Protein AF-A0A6J4RY01-F1 (afdb_monomer)

Organism: NCBI:txid349277

pLDDT: mean 77.15, std 13.69, range [39.19, 93.06]

Foldseek 3Di:
DPPPDPPVVVVVVVVVVVVVVCVVVVVVCVVVDDDDDPVRVVVVVCCCCPVPVVVVVCLVVVCPPDDPQRNVVVVLCCLVVVLVCCCVVVVDDQDPVNVVVSVVSVVVSVVVVPDPPPDDPPVVVVVVVVVPD

Sequence (133 aa):
MVRRYPMLTVVFYQTLFGAAAFLPLALLEAGSWRAPGPATVLLVGYLGLFCSLVAFWLYAHGLKGLDAGSAVNILNLVPVFGVLVAMVVLGEPIGVAQLIGGLVVMGGVTLGMKGPPRSTEKTAAITTEARIG

Structure (mmCIF, N/CA/C/O backbone):
data_AF-A0A6J4RY01-F1
#
_entry.id   AF-A0A6J4RY01-F1
#
loop_
_atom_site.group_PDB
_atom_site.id
_atom_site.type_symbol
_atom_site.label_atom_id
_atom_site.label_alt_id
_atom_site.label_comp_id
_atom_site.label_asym_id
_atom_site.label_entity_id
_atom_site.label_seq_id
_atom_site.pdbx_PDB_ins_code
_atom_site.Cartn_x
_atom_site.Cartn_y
_atom_site.Cartn_z
_atom_site.occupancy
_atom_site.B_iso_or_equiv
_atom_site.auth_seq_id
_atom_site.auth_comp_id
_atom_site.auth_asym_id
_atom_site.auth_atom_id
_atom_site.pdbx_PDB_model_num
ATOM 1 N N . MET A 1 1 ? -8.403 22.004 23.835 1.00 39.19 1 MET A N 1
ATOM 2 C CA . MET A 1 1 ? -8.823 22.036 22.413 1.00 39.19 1 MET A CA 1
ATOM 3 C C . MET A 1 1 ? -7.838 21.244 21.560 1.00 39.19 1 MET A C 1
ATOM 5 O O . MET A 1 1 ? -6.806 21.777 21.173 1.00 39.19 1 MET A O 1
ATOM 9 N N . VAL A 1 2 ? -8.112 19.965 21.289 1.00 43.03 2 VAL A N 1
ATOM 10 C CA . VAL A 1 2 ? -7.277 19.169 20.373 1.00 43.03 2 VAL A CA 1
ATOM 11 C C . VAL A 1 2 ? -7.595 19.635 18.955 1.00 43.03 2 VAL A C 1
ATOM 13 O O . VAL A 1 2 ? -8.710 19.436 18.472 1.00 43.03 2 VAL A O 1
ATOM 16 N N . ARG A 1 3 ? -6.645 20.322 18.313 1.00 46.00 3 ARG A N 1
ATOM 17 C CA . ARG A 1 3 ? -6.743 20.697 16.899 1.00 46.00 3 ARG A CA 1
ATOM 18 C C . ARG A 1 3 ? -6.950 19.418 16.089 1.00 46.00 3 ARG A C 1
ATOM 20 O O . ARG A 1 3 ? -6.048 18.592 15.994 1.00 46.00 3 ARG A O 1
ATOM 27 N N . ARG A 1 4 ? -8.157 19.245 15.542 1.00 54.62 4 ARG A N 1
ATOM 28 C CA . ARG A 1 4 ? -8.473 18.202 14.564 1.00 54.62 4 ARG A CA 1
ATOM 29 C C . ARG A 1 4 ? -7.683 18.503 13.296 1.00 54.62 4 ARG A C 1
ATOM 31 O O . ARG A 1 4 ? -8.166 19.220 12.425 1.00 54.62 4 ARG A O 1
ATOM 38 N N . TYR A 1 5 ? -6.456 18.002 13.210 1.00 58.69 5 TYR A N 1
ATOM 39 C CA . TYR A 1 5 ? -5.769 17.961 11.930 1.00 58.69 5 TYR A CA 1
ATOM 40 C C . TYR A 1 5 ? -6.571 17.040 11.008 1.00 58.69 5 TYR A C 1
ATOM 42 O O . TYR A 1 5 ? -6.901 15.921 11.416 1.00 58.69 5 TYR A O 1
ATOM 50 N N . PRO A 1 6 ? -6.936 17.495 9.799 1.00 71.88 6 PRO A N 1
ATOM 51 C CA . PRO A 1 6 ? -7.537 16.618 8.811 1.00 71.88 6 PRO A CA 1
ATOM 52 C C . PRO A 1 6 ? -6.607 15.419 8.615 1.00 71.88 6 PRO A C 1
ATOM 54 O O . PRO A 1 6 ? -5.409 15.604 8.399 1.00 71.88 6 PRO A O 1
ATOM 57 N N . MET A 1 7 ? -7.147 14.198 8.673 1.00 68.62 7 MET A N 1
ATOM 58 C CA . MET A 1 7 ? -6.388 12.961 8.426 1.00 68.62 7 MET A CA 1
ATOM 59 C C . MET A 1 7 ? -5.578 13.057 7.118 1.00 68.62 7 MET A C 1
ATOM 61 O O . MET A 1 7 ? -4.445 12.593 7.037 1.00 68.62 7 MET A O 1
ATOM 65 N N . LEU A 1 8 ? -6.134 13.763 6.128 1.00 73.75 8 LEU A N 1
ATOM 66 C CA . LEU A 1 8 ? -5.504 14.051 4.843 1.00 73.75 8 LEU A CA 1
ATOM 67 C C . LEU A 1 8 ? -4.193 14.844 4.962 1.00 73.75 8 LEU A C 1
ATOM 69 O O . LEU A 1 8 ? -3.250 14.577 4.229 1.00 73.75 8 LEU A O 1
ATOM 73 N N . THR A 1 9 ? -4.120 15.809 5.882 1.00 79.31 9 THR A N 1
ATOM 74 C CA . THR A 1 9 ? -2.933 16.651 6.074 1.00 79.31 9 THR A CA 1
ATOM 75 C C . THR A 1 9 ? -1.777 15.834 6.637 1.00 79.31 9 THR A C 1
ATOM 77 O O . THR A 1 9 ? -0.650 15.967 6.172 1.00 79.31 9 THR A O 1
ATOM 80 N N . VAL A 1 10 ? -2.054 14.945 7.595 1.00 82.56 10 VAL A N 1
ATOM 81 C CA . VAL A 1 10 ? -1.033 14.065 8.183 1.00 82.56 10 VAL A CA 1
ATOM 82 C C . VAL A 1 10 ? -0.480 13.104 7.132 1.00 82.56 10 VAL A C 1
ATOM 84 O O . VAL A 1 10 ? 0.735 13.002 6.984 1.00 82.56 10 VAL A O 1
ATOM 87 N N . VAL A 1 11 ? -1.362 12.461 6.361 1.00 82.94 11 VAL A N 1
ATOM 88 C CA . VAL A 1 11 ? -0.966 11.544 5.281 1.00 82.94 11 VAL A CA 1
ATOM 89 C C . VAL A 1 11 ? -0.171 12.281 4.202 1.00 82.94 11 VAL A C 1
ATOM 91 O O . VAL A 1 11 ? 0.869 11.793 3.779 1.00 82.94 11 VAL A O 1
ATOM 94 N N . PHE A 1 12 ? -0.589 13.489 3.812 1.00 85.94 12 PHE A N 1
ATOM 95 C CA . PHE A 1 12 ? 0.129 14.294 2.823 1.00 85.94 12 PHE A CA 1
ATOM 96 C C . PHE A 1 12 ? 1.570 14.592 3.253 1.00 85.94 12 PHE A C 1
ATOM 98 O O . PHE A 1 12 ? 2.500 14.323 2.495 1.00 85.94 12 PHE A O 1
ATOM 105 N N . TYR A 1 13 ? 1.775 15.094 4.477 1.00 87.44 13 TYR A N 1
ATOM 106 C CA . TYR A 1 13 ? 3.124 15.367 4.982 1.00 87.44 13 TYR A CA 1
ATOM 107 C C . TYR A 1 13 ? 3.949 14.091 5.159 1.00 87.44 13 TYR A C 1
ATOM 109 O O . TYR A 1 13 ? 5.140 14.102 4.858 1.00 87.44 13 TYR A O 1
ATOM 117 N N . GLN A 1 14 ? 3.334 12.987 5.591 1.00 87.50 14 GLN A N 1
ATOM 118 C CA . GLN A 1 14 ? 4.002 11.691 5.707 1.00 87.50 14 GLN A CA 1
ATOM 119 C C . GLN A 1 14 ? 4.501 11.188 4.347 1.00 87.50 14 GLN A C 1
ATOM 121 O O . GLN A 1 14 ? 5.669 10.822 4.218 1.00 87.50 14 GLN A O 1
ATOM 126 N N . THR A 1 15 ? 3.642 11.197 3.326 1.00 87.75 15 THR A N 1
ATOM 127 C CA . THR A 1 15 ? 4.006 10.777 1.968 1.00 87.75 15 THR A CA 1
ATOM 128 C C . THR A 1 15 ? 5.041 11.715 1.358 1.00 87.75 15 THR A C 1
ATOM 130 O O . THR A 1 15 ? 5.991 11.242 0.739 1.00 87.75 15 THR A O 1
ATOM 133 N N . LEU A 1 16 ? 4.914 13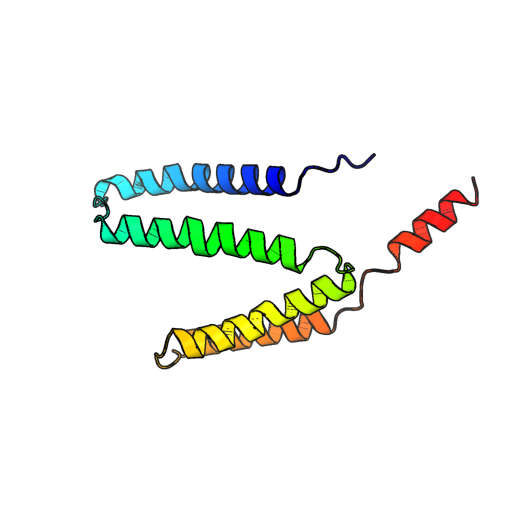.029 1.572 1.00 91.19 16 LEU A N 1
ATOM 134 C CA . LEU A 1 16 ? 5.870 14.017 1.072 1.00 91.19 16 LEU A CA 1
ATOM 135 C C . LEU A 1 16 ? 7.258 13.829 1.691 1.00 91.19 16 LEU A C 1
ATOM 137 O O . LEU A 1 16 ? 8.256 13.830 0.975 1.00 91.19 16 LEU A O 1
ATOM 141 N N . PHE A 1 17 ? 7.326 13.631 3.008 1.00 91.56 17 PHE A N 1
ATOM 142 C CA . PHE A 1 17 ? 8.591 13.403 3.703 1.00 91.56 17 PHE A CA 1
ATOM 143 C C . PHE A 1 17 ? 9.223 12.067 3.295 1.00 91.56 17 PHE A C 1
ATOM 145 O O . PHE A 1 17 ? 10.427 12.007 3.065 1.00 91.56 17 PHE A O 1
ATOM 152 N N . GLY A 1 18 ? 8.415 11.014 3.129 1.00 88.69 18 GLY A N 1
ATOM 153 C CA . GLY A 1 18 ? 8.873 9.725 2.606 1.00 88.69 18 GLY A CA 1
ATOM 154 C C . GLY A 1 18 ? 9.432 9.830 1.185 1.00 88.69 18 GLY A C 1
ATOM 155 O O . GLY A 1 18 ? 10.515 9.316 0.916 1.00 88.69 18 GLY A O 1
ATOM 156 N N . ALA A 1 19 ? 8.746 10.555 0.296 1.00 89.88 19 ALA A N 1
ATOM 157 C CA . ALA A 1 19 ? 9.216 10.813 -1.064 1.00 89.88 19 ALA A CA 1
ATOM 158 C C . ALA A 1 19 ? 10.523 11.624 -1.074 1.00 89.88 19 ALA A C 1
ATOM 160 O O . ALA A 1 19 ? 11.458 11.280 -1.795 1.00 89.88 19 ALA A O 1
ATOM 161 N N . ALA A 1 20 ? 10.621 12.657 -0.232 1.00 92.00 20 ALA A N 1
ATOM 162 C CA . ALA A 1 20 ? 11.833 13.459 -0.090 1.00 92.00 20 ALA A CA 1
ATOM 163 C C . ALA A 1 20 ? 13.013 12.640 0.456 1.00 92.00 20 ALA A C 1
ATOM 165 O O . ALA A 1 20 ? 14.128 12.783 -0.036 1.00 92.00 20 ALA A O 1
ATOM 166 N N . ALA A 1 21 ? 12.777 11.751 1.424 1.00 89.62 21 ALA A N 1
ATOM 167 C CA . ALA A 1 21 ? 13.799 10.857 1.969 1.00 89.62 21 ALA A CA 1
ATOM 168 C C . ALA A 1 21 ? 14.259 9.792 0.959 1.00 89.62 21 ALA A C 1
ATOM 170 O O . ALA A 1 21 ? 15.414 9.376 0.991 1.00 89.62 21 ALA A O 1
ATOM 171 N N . PHE A 1 22 ? 13.385 9.380 0.037 1.00 87.56 22 PHE A N 1
ATOM 172 C CA . PHE A 1 22 ? 13.738 8.472 -1.058 1.00 87.56 22 PHE A CA 1
ATOM 173 C C . PHE A 1 22 ? 14.544 9.148 -2.172 1.00 87.56 22 PHE A C 1
ATOM 175 O O . PHE A 1 22 ? 15.286 8.473 -2.881 1.00 87.56 22 PHE A O 1
ATOM 182 N N . LEU A 1 23 ? 14.430 10.469 -2.321 1.00 87.88 23 LEU A N 1
ATOM 183 C CA . LEU A 1 23 ? 15.116 11.231 -3.360 1.00 87.88 23 LEU A CA 1
ATOM 184 C C . LEU A 1 23 ? 16.654 11.081 -3.335 1.00 87.88 23 LEU A C 1
ATOM 186 O O . LEU A 1 23 ? 17.213 10.780 -4.387 1.00 87.88 23 LEU A O 1
ATOM 190 N N . PRO A 1 24 ? 17.371 11.216 -2.198 1.00 87.38 24 PRO A N 1
ATOM 191 C CA . PRO A 1 24 ? 18.817 10.989 -2.170 1.00 87.38 24 PRO A CA 1
ATOM 192 C C . PRO A 1 24 ? 19.195 9.538 -2.493 1.00 87.38 24 PRO A C 1
ATOM 194 O O . PRO A 1 24 ? 20.174 9.324 -3.197 1.00 87.38 24 PRO A O 1
ATOM 197 N N . LEU A 1 25 ? 18.411 8.546 -2.054 1.00 85.12 25 LEU A N 1
ATOM 198 C CA . LEU A 1 25 ? 18.645 7.141 -2.415 1.00 85.12 25 LEU A CA 1
ATOM 199 C C . LEU A 1 25 ? 18.485 6.919 -3.925 1.00 85.12 25 LEU A C 1
ATOM 201 O O . LEU A 1 25 ? 19.303 6.235 -4.534 1.00 85.12 25 LEU A O 1
ATOM 205 N N . ALA A 1 26 ? 17.478 7.544 -4.539 1.00 84.75 26 ALA A N 1
ATOM 206 C CA . ALA A 1 26 ? 17.273 7.495 -5.984 1.00 84.75 26 ALA A CA 1
ATOM 207 C C . ALA A 1 26 ? 18.439 8.134 -6.759 1.00 84.75 26 ALA A C 1
ATOM 209 O O . ALA A 1 26 ? 18.814 7.641 -7.820 1.00 84.75 26 ALA A O 1
ATOM 210 N N . LEU A 1 27 ? 19.041 9.201 -6.223 1.00 83.31 27 LEU A N 1
ATOM 211 C CA . LEU A 1 27 ? 20.207 9.853 -6.826 1.00 83.31 27 LEU A CA 1
ATOM 212 C C . LEU A 1 27 ? 21.490 9.015 -6.711 1.00 83.31 27 LEU A C 1
ATOM 214 O O . LEU A 1 27 ? 22.330 9.085 -7.604 1.00 83.31 27 LEU A O 1
ATOM 218 N N . LEU A 1 28 ? 21.644 8.202 -5.660 1.00 85.06 28 LEU A N 1
ATOM 219 C CA . LEU A 1 28 ? 22.781 7.276 -5.523 1.00 85.06 28 LEU A CA 1
ATOM 220 C C . LEU A 1 28 ? 22.749 6.153 -6.576 1.00 85.06 28 LEU A C 1
ATOM 222 O O . LEU A 1 28 ? 23.796 5.731 -7.057 1.00 85.06 28 LEU A O 1
ATOM 226 N N . GLU A 1 29 ? 21.553 5.724 -6.981 1.00 81.50 29 GLU A N 1
ATOM 227 C CA . GLU A 1 29 ? 21.309 4.753 -8.062 1.00 81.50 29 GLU A CA 1
ATOM 228 C C . GLU A 1 29 ? 21.210 5.416 -9.454 1.00 81.50 29 GLU A C 1
ATOM 230 O O . GLU A 1 29 ? 20.936 4.756 -10.453 1.00 81.50 29 GLU A O 1
ATOM 235 N N . ALA A 1 30 ? 21.455 6.726 -9.581 1.00 74.81 30 ALA A N 1
ATOM 236 C CA . ALA A 1 30 ? 21.290 7.424 -10.861 1.00 74.81 30 ALA A CA 1
ATOM 237 C C . ALA A 1 30 ? 22.207 6.880 -11.978 1.00 74.81 30 ALA A C 1
ATOM 239 O O . ALA A 1 30 ? 21.866 6.975 -13.156 1.00 74.81 30 ALA A O 1
ATOM 240 N N . GLY A 1 31 ? 23.351 6.280 -11.626 1.00 74.19 31 GLY A N 1
ATOM 241 C CA . GLY A 1 31 ? 24.299 5.697 -12.584 1.00 74.19 31 GLY A CA 1
ATOM 242 C C . GLY A 1 31 ? 23.812 4.418 -13.282 1.00 74.19 31 GLY A C 1
ATOM 243 O O . GLY A 1 31 ? 24.286 4.106 -14.372 1.00 74.19 31 GLY A O 1
ATOM 244 N N . SER A 1 32 ? 22.856 3.694 -12.693 1.00 74.88 32 SER A N 1
ATOM 245 C CA . SER A 1 32 ? 22.221 2.483 -13.247 1.00 74.88 32 SER A CA 1
ATOM 246 C C . SER A 1 32 ? 20.829 2.771 -13.832 1.00 74.88 32 SER A C 1
ATOM 248 O O . SER A 1 32 ? 20.145 1.855 -14.304 1.00 74.88 32 SER A O 1
ATOM 250 N N . TRP A 1 33 ? 20.397 4.039 -13.820 1.00 76.12 33 TRP A N 1
ATOM 251 C CA . TRP A 1 33 ? 19.026 4.431 -14.123 1.00 76.12 33 TRP A CA 1
ATOM 252 C C . TRP A 1 33 ? 18.663 4.179 -15.587 1.00 76.12 33 TRP A C 1
ATOM 254 O O . TRP A 1 33 ? 19.175 4.810 -16.514 1.00 76.12 33 TRP A O 1
ATOM 264 N N . ARG A 1 34 ? 17.701 3.283 -15.802 1.00 77.88 34 ARG A N 1
ATOM 265 C CA . ARG A 1 34 ? 17.053 3.082 -17.099 1.00 77.88 34 ARG A CA 1
ATOM 266 C C . ARG A 1 34 ? 15.712 3.791 -17.098 1.00 77.88 34 ARG A C 1
ATOM 268 O O . ARG A 1 34 ? 14.896 3.569 -16.207 1.00 77.88 34 ARG A O 1
ATOM 275 N N . ALA A 1 35 ? 15.478 4.626 -18.111 1.00 78.62 35 ALA A N 1
ATOM 276 C CA . ALA A 1 35 ? 14.176 5.249 -18.294 1.00 78.62 35 ALA A CA 1
ATOM 277 C C . ALA A 1 35 ? 13.098 4.149 -18.374 1.00 78.62 35 ALA A C 1
ATOM 279 O O . ALA A 1 35 ? 13.238 3.224 -19.182 1.00 78.62 35 ALA A O 1
ATOM 280 N N . PRO A 1 36 ? 12.055 4.203 -17.527 1.00 80.25 36 PRO A N 1
ATOM 281 C CA . PRO A 1 36 ? 11.007 3.199 -17.543 1.00 80.25 36 PRO A CA 1
ATOM 282 C C . PRO A 1 36 ? 10.293 3.231 -18.895 1.00 80.25 36 PRO A C 1
ATOM 284 O O . PRO A 1 36 ? 9.970 4.296 -19.421 1.00 80.25 36 PRO A O 1
ATOM 287 N N . GLY A 1 37 ? 10.038 2.051 -19.459 1.00 88.62 37 GLY A N 1
ATOM 288 C CA . GLY A 1 37 ? 9.237 1.941 -20.671 1.00 88.62 37 GLY A CA 1
ATOM 289 C C . GLY A 1 37 ? 7.793 2.410 -20.432 1.00 88.62 37 GLY A C 1
ATOM 290 O O . GLY A 1 37 ? 7.333 2.451 -19.286 1.00 88.62 37 GLY A O 1
ATOM 291 N N . PRO A 1 38 ? 7.031 2.706 -21.498 1.00 87.38 38 PRO A N 1
ATOM 292 C CA . PRO A 1 38 ? 5.643 3.161 -21.382 1.00 87.38 38 PRO A CA 1
ATOM 293 C C . PRO A 1 38 ? 4.753 2.177 -20.603 1.00 87.38 38 PRO A C 1
ATOM 295 O O . PRO A 1 38 ? 3.894 2.602 -19.837 1.00 87.38 38 PRO A O 1
ATOM 298 N N . ALA A 1 39 ? 5.008 0.868 -20.715 1.00 90.44 39 ALA A N 1
ATOM 299 C CA . ALA A 1 39 ? 4.314 -0.152 -19.928 1.00 90.44 39 ALA A CA 1
ATOM 300 C C . ALA A 1 39 ? 4.598 -0.038 -18.418 1.00 90.44 39 ALA A C 1
ATOM 302 O O . ALA A 1 39 ? 3.682 -0.134 -17.606 1.00 90.44 39 ALA A O 1
ATOM 303 N N . THR A 1 40 ? 5.851 0.211 -18.031 1.00 88.44 40 THR A N 1
ATOM 304 C CA . THR A 1 40 ? 6.245 0.393 -16.627 1.00 88.44 40 THR A CA 1
ATOM 305 C C . THR A 1 40 ? 5.606 1.645 -16.038 1.00 88.44 40 THR A C 1
ATOM 307 O O . THR A 1 40 ? 5.086 1.598 -14.927 1.00 88.44 40 THR A O 1
ATOM 310 N N . VAL A 1 41 ? 5.577 2.746 -16.795 1.00 89.94 41 VAL A N 1
ATOM 311 C CA . VAL A 1 41 ? 4.887 3.977 -16.381 1.00 89.94 41 VAL A CA 1
ATOM 312 C C . VAL A 1 41 ? 3.394 3.716 -16.171 1.00 89.94 41 VAL A C 1
ATOM 314 O O . VAL A 1 41 ? 2.836 4.157 -15.168 1.00 89.94 41 VAL A O 1
ATOM 317 N N . LEU A 1 42 ? 2.759 2.948 -17.062 1.00 93.06 42 LEU A N 1
ATOM 318 C CA . LEU A 1 42 ? 1.349 2.580 -16.930 1.00 93.06 42 LEU A CA 1
ATOM 319 C C . LEU A 1 42 ? 1.087 1.720 -15.681 1.00 93.06 42 LEU A C 1
ATOM 321 O O . LEU A 1 42 ? 0.135 1.981 -14.953 1.00 93.06 42 LEU A O 1
ATOM 325 N N . LEU A 1 43 ? 1.946 0.733 -15.401 1.00 90.81 43 LEU A N 1
ATOM 326 C CA . LEU A 1 43 ? 1.855 -0.135 -14.217 1.00 90.81 43 LEU A CA 1
ATOM 327 C C . LEU A 1 43 ? 2.027 0.649 -12.910 1.00 90.81 43 LEU A C 1
ATOM 329 O O . LEU A 1 43 ? 1.261 0.457 -11.966 1.00 90.81 43 LEU A O 1
ATOM 333 N N . VAL A 1 44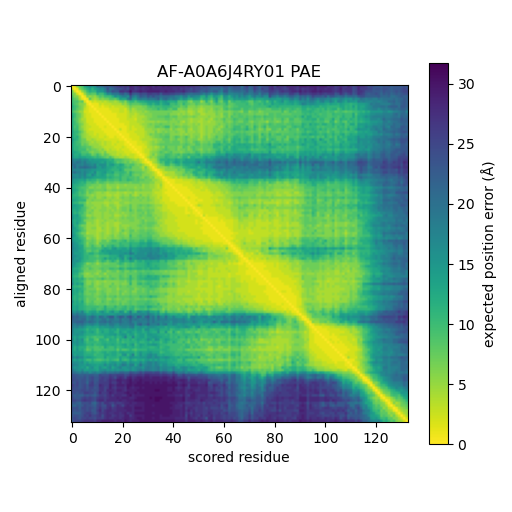 ? 2.997 1.566 -12.860 1.00 89.81 44 VAL A N 1
ATOM 334 C CA . VAL A 1 44 ? 3.204 2.457 -11.707 1.00 89.81 44 VAL A CA 1
ATOM 335 C C . VAL A 1 44 ? 2.012 3.400 -11.538 1.00 89.81 44 VAL A C 1
ATOM 337 O O . VAL A 1 44 ? 1.526 3.584 -10.422 1.00 89.81 44 VAL A O 1
ATOM 340 N N . GLY A 1 45 ? 1.491 3.947 -12.640 1.00 91.06 45 GLY A N 1
ATOM 341 C CA . GLY A 1 45 ? 0.280 4.765 -12.641 1.00 91.06 45 GLY A CA 1
ATOM 342 C C . GLY A 1 45 ? -0.939 4.001 -12.123 1.00 91.06 45 GLY A C 1
ATOM 343 O O . GLY A 1 45 ? -1.670 4.517 -11.281 1.00 91.06 45 GLY A O 1
ATOM 344 N N . TYR A 1 46 ? -1.122 2.751 -12.550 1.00 90.62 46 TYR A N 1
ATOM 345 C CA . TYR A 1 46 ? -2.170 1.863 -12.047 1.00 90.62 46 TYR A CA 1
ATOM 346 C C . TYR A 1 46 ? -2.032 1.620 -10.537 1.00 90.62 46 TYR A C 1
ATOM 348 O O . TYR A 1 46 ? -3.003 1.768 -9.796 1.00 90.62 46 TYR A O 1
ATOM 356 N N . LEU A 1 47 ? -0.824 1.330 -10.050 1.00 89.50 47 LEU A N 1
ATOM 357 C CA . LEU A 1 47 ? -0.576 1.099 -8.625 1.00 89.50 47 LEU A CA 1
ATOM 358 C C . LEU A 1 47 ? -0.838 2.357 -7.771 1.00 89.50 47 LEU A C 1
ATOM 360 O O . LEU A 1 47 ? -1.441 2.282 -6.698 1.00 89.50 47 LEU A O 1
ATOM 364 N N . GLY A 1 48 ? -0.432 3.531 -8.254 1.00 89.19 48 GLY A N 1
ATOM 365 C CA . GLY A 1 48 ? -0.673 4.799 -7.565 1.00 89.19 48 GLY A CA 1
ATOM 366 C C . GLY A 1 48 ? -2.149 5.202 -7.574 1.00 89.19 48 GLY A C 1
ATOM 367 O O . GLY A 1 48 ? -2.732 5.509 -6.536 1.00 89.19 48 GLY A O 1
ATOM 368 N N . LEU A 1 49 ? -2.786 5.182 -8.742 1.00 90.31 49 LEU A N 1
ATOM 369 C CA . LEU A 1 49 ? -4.143 5.694 -8.898 1.00 90.31 49 LEU A CA 1
ATOM 370 C C . LEU A 1 49 ? -5.186 4.690 -8.397 1.00 90.31 49 LEU A C 1
ATOM 372 O O . LEU A 1 49 ? -6.047 5.030 -7.591 1.00 90.31 49 LEU A O 1
ATOM 376 N N . PHE A 1 50 ? -5.102 3.440 -8.844 1.00 89.44 50 PHE A N 1
ATOM 377 C CA . PHE A 1 50 ? -6.100 2.427 -8.523 1.00 89.44 50 PHE A CA 1
ATOM 378 C C . PHE A 1 50 ? -5.831 1.796 -7.155 1.00 89.44 50 PHE A C 1
ATOM 380 O O . PHE A 1 50 ? -6.674 1.879 -6.262 1.00 89.44 50 PHE A O 1
ATOM 387 N N . CYS A 1 51 ? -4.638 1.238 -6.932 1.00 88.75 51 CYS A N 1
ATOM 388 C CA . CYS A 1 51 ? -4.359 0.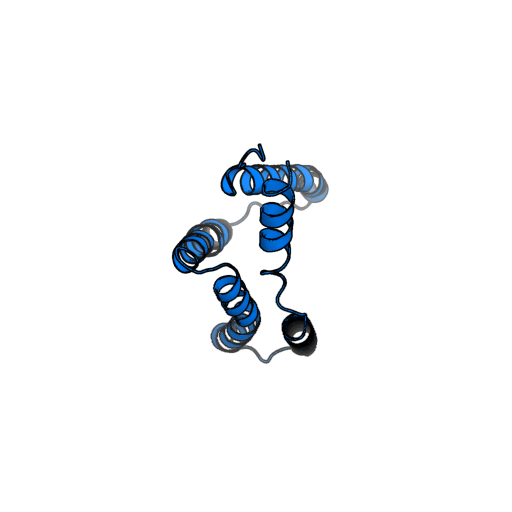566 -5.658 1.00 88.75 51 CYS A CA 1
ATOM 389 C C . CYS A 1 51 ? -4.245 1.524 -4.465 1.00 88.75 51 CYS A C 1
ATOM 391 O O . CYS A 1 51 ? -4.518 1.086 -3.352 1.00 88.75 51 CYS A O 1
ATOM 393 N N . SER A 1 52 ? -3.883 2.801 -4.652 1.00 87.69 52 SER A N 1
ATOM 394 C CA . SER A 1 52 ? -3.806 3.754 -3.527 1.00 87.69 52 SER A CA 1
ATOM 395 C C . SER A 1 52 ? -5.040 4.650 -3.416 1.00 87.69 52 SER A C 1
ATOM 397 O O . SER A 1 52 ? -5.729 4.593 -2.398 1.00 87.69 52 SER A O 1
ATOM 399 N N . LEU A 1 53 ? -5.360 5.470 -4.429 1.00 87.19 53 LEU A N 1
ATOM 400 C CA . LEU A 1 53 ? -6.455 6.448 -4.295 1.00 87.19 53 LEU A CA 1
ATOM 401 C C . LEU A 1 53 ? -7.824 5.775 -4.201 1.00 87.19 53 LEU A C 1
ATOM 403 O O . LEU A 1 53 ? -8.592 6.096 -3.294 1.00 87.19 53 LEU A O 1
ATOM 407 N N . VAL A 1 54 ? -8.135 4.845 -5.111 1.00 89.62 54 VAL A N 1
ATOM 408 C CA . VAL A 1 54 ? -9.445 4.173 -5.114 1.00 89.62 54 VAL A CA 1
ATOM 409 C C . VAL A 1 54 ? -9.603 3.313 -3.864 1.00 89.62 54 VAL A C 1
ATOM 411 O O . VAL A 1 54 ? -10.634 3.407 -3.200 1.00 89.62 54 VAL A O 1
ATOM 414 N N . ALA A 1 55 ? -8.579 2.545 -3.482 1.00 87.44 55 ALA A N 1
ATOM 415 C CA . ALA A 1 55 ? -8.628 1.735 -2.264 1.00 87.44 55 ALA A CA 1
ATOM 416 C C . ALA A 1 55 ? -8.808 2.590 -1.001 1.00 87.44 55 ALA A C 1
ATOM 418 O O . ALA A 1 55 ? -9.646 2.268 -0.162 1.00 87.44 55 ALA A O 1
ATOM 419 N N . PHE A 1 56 ? -8.080 3.707 -0.874 1.00 84.56 56 PHE A N 1
ATOM 420 C CA . PHE A 1 56 ? -8.226 4.607 0.272 1.00 84.56 56 PHE A CA 1
ATOM 421 C C . PHE A 1 56 ? -9.593 5.298 0.289 1.00 84.56 56 PHE A C 1
ATOM 423 O O . PHE A 1 56 ? -10.178 5.488 1.355 1.00 84.56 56 PHE A O 1
ATOM 430 N N . TRP A 1 57 ? -10.135 5.643 -0.881 1.00 86.62 57 TRP A N 1
ATOM 431 C CA . TRP A 1 57 ? -11.478 6.203 -0.991 1.00 86.62 57 TRP A CA 1
ATOM 432 C C . TRP A 1 57 ? -12.550 5.185 -0.582 1.00 86.62 57 TRP A C 1
ATOM 434 O O . TRP A 1 57 ? -13.410 5.523 0.230 1.00 86.62 57 TRP A O 1
ATOM 444 N N . LEU A 1 58 ? -12.458 3.935 -1.054 1.00 87.00 58 LEU A N 1
ATOM 445 C CA . LEU A 1 58 ? -13.324 2.829 -0.622 1.00 87.00 58 LEU A CA 1
ATOM 446 C C . LEU A 1 58 ? -13.194 2.566 0.877 1.00 87.00 58 LEU A C 1
ATOM 448 O O . LEU A 1 58 ? -14.206 2.398 1.545 1.00 87.00 58 LEU A O 1
ATOM 452 N N . TYR A 1 59 ? -11.976 2.571 1.414 1.00 85.25 59 TYR A N 1
ATOM 453 C CA . TYR A 1 59 ? -11.716 2.414 2.843 1.00 85.25 59 TYR A CA 1
ATOM 454 C C . TYR A 1 59 ? -12.399 3.518 3.654 1.00 85.25 59 TYR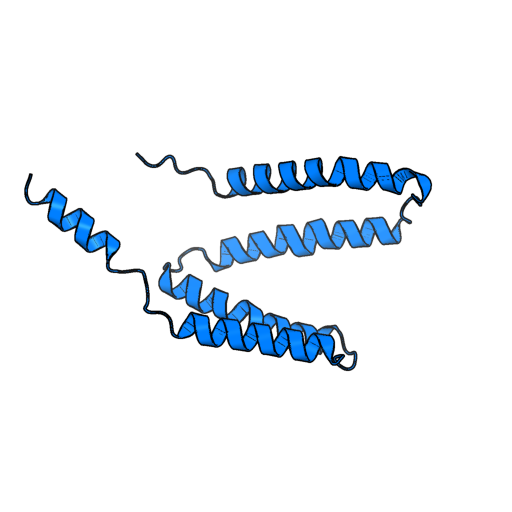 A C 1
ATOM 456 O O . TYR A 1 59 ? -13.203 3.244 4.543 1.00 85.25 59 TYR A O 1
ATOM 464 N N . ALA A 1 60 ? -12.141 4.780 3.305 1.00 82.56 60 ALA A N 1
ATOM 465 C CA . ALA A 1 60 ? -12.742 5.921 3.979 1.00 82.56 60 ALA A CA 1
ATOM 466 C C . ALA A 1 60 ? -14.270 5.909 3.859 1.00 82.56 60 ALA A C 1
ATOM 468 O O . ALA A 1 60 ? -14.949 6.327 4.789 1.00 82.56 60 ALA A O 1
ATOM 469 N N . HIS A 1 61 ? -14.820 5.441 2.736 1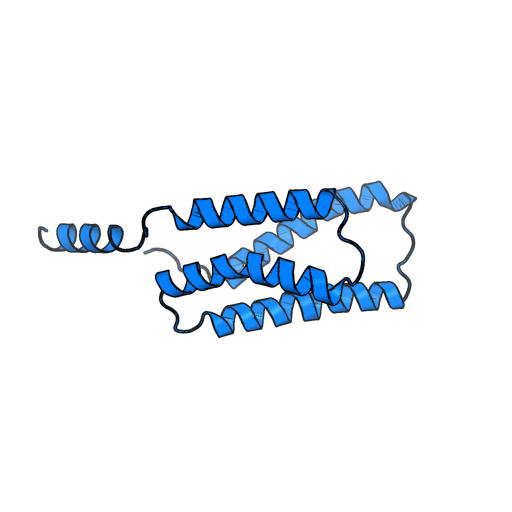.00 84.50 61 HIS A N 1
ATOM 470 C CA . HIS A 1 61 ? -16.261 5.325 2.537 1.00 84.50 61 HIS A CA 1
ATOM 471 C C . HIS A 1 61 ? -16.868 4.158 3.325 1.00 84.50 61 HIS A C 1
ATOM 473 O O . HIS A 1 61 ? -17.891 4.343 3.973 1.00 84.50 61 HIS A O 1
ATOM 479 N N . GLY A 1 62 ? -16.229 2.988 3.323 1.00 83.12 62 GLY A N 1
ATOM 480 C CA . GLY A 1 62 ? -16.682 1.792 4.035 1.00 83.12 62 GLY A CA 1
ATOM 481 C C . GLY A 1 62 ? -16.622 1.933 5.555 1.00 83.12 62 GLY A C 1
ATOM 482 O O . GLY A 1 62 ? -17.390 1.285 6.257 1.00 83.12 62 GLY A O 1
ATOM 483 N N . LEU A 1 63 ? -15.756 2.813 6.068 1.00 81.25 63 LEU A N 1
ATOM 484 C CA . LEU A 1 63 ? -15.695 3.141 7.494 1.00 81.25 63 LEU A CA 1
ATOM 485 C C . LEU A 1 63 ? -16.642 4.274 7.916 1.00 81.25 63 LEU A C 1
ATOM 487 O O . LEU A 1 63 ? -16.803 4.510 9.116 1.00 81.25 63 LEU A O 1
ATOM 491 N N . LYS A 1 64 ? -17.284 4.989 6.981 1.00 79.00 64 LYS A N 1
ATOM 492 C CA . LYS A 1 64 ? -18.248 6.038 7.345 1.00 79.00 64 LYS A CA 1
ATOM 493 C C . LYS A 1 64 ? -19.448 5.418 8.054 1.00 79.00 64 LYS A C 1
ATOM 495 O O . LYS A 1 64 ? -20.118 4.550 7.513 1.00 79.00 64 LYS A O 1
ATOM 500 N N . GLY A 1 65 ? -19.746 5.923 9.248 1.00 73.88 65 GLY A N 1
ATOM 501 C CA . GLY A 1 65 ? -20.904 5.492 10.032 1.00 73.88 65 GLY A CA 1
ATOM 502 C C . GLY A 1 65 ? -20.679 4.236 10.877 1.00 73.88 65 GLY A C 1
ATOM 503 O O . GLY A 1 65 ? -21.600 3.834 11.581 1.00 73.88 65 GLY A O 1
ATOM 504 N N . LEU A 1 66 ? -19.479 3.644 10.860 1.00 80.62 66 LEU A N 1
ATOM 505 C CA . LEU A 1 66 ? -19.106 2.594 11.806 1.00 80.62 66 LEU A CA 1
ATOM 506 C C . LEU A 1 66 ? -18.613 3.204 13.118 1.00 80.62 66 LEU A C 1
ATOM 508 O O . LEU A 1 66 ? -17.818 4.146 13.114 1.00 80.62 66 LEU A O 1
ATOM 512 N N . ASP A 1 67 ? -19.051 2.633 14.240 1.00 77.19 67 ASP A N 1
ATOM 513 C CA . ASP A 1 67 ? -18.434 2.917 15.533 1.00 77.19 67 ASP A CA 1
ATOM 514 C C . ASP A 1 67 ? -16.991 2.380 15.575 1.00 77.19 67 ASP A C 1
ATOM 516 O O . ASP A 1 67 ? -16.637 1.434 14.858 1.00 77.19 67 ASP A O 1
ATOM 520 N N . ALA A 1 68 ? -16.151 2.975 16.427 1.00 74.38 68 ALA A N 1
ATOM 521 C CA . ALA A 1 68 ? -14.740 2.621 16.553 1.00 74.38 68 ALA A CA 1
ATOM 522 C C . ALA A 1 68 ? -14.531 1.117 16.807 1.00 74.38 68 ALA A C 1
ATOM 524 O O . ALA A 1 68 ? -13.617 0.525 16.230 1.00 74.38 68 ALA A O 1
ATOM 525 N N . GLY A 1 69 ? -15.397 0.474 17.601 1.00 74.62 69 GLY A N 1
ATOM 526 C CA . GLY A 1 69 ? -15.313 -0.968 17.857 1.00 74.62 69 GLY A CA 1
ATOM 527 C C . GLY A 1 69 ? -15.571 -1.820 16.610 1.00 74.62 69 GLY A C 1
ATOM 528 O O . GLY A 1 69 ? -14.810 -2.743 16.309 1.00 74.62 69 GLY A O 1
ATOM 529 N N . SER A 1 70 ? -16.609 -1.488 15.839 1.00 78.00 70 SER A N 1
ATOM 530 C CA . SER A 1 70 ? -16.955 -2.202 14.602 1.00 78.00 70 SER A CA 1
ATOM 531 C C . SER A 1 70 ? -15.906 -2.001 13.506 1.00 78.00 70 SER A C 1
ATOM 533 O O . SER A 1 70 ? -15.573 -2.952 12.796 1.00 78.00 70 SER A O 1
ATOM 535 N N . ALA A 1 71 ? -15.341 -0.793 13.396 1.00 81.94 71 ALA A N 1
ATOM 536 C CA . ALA A 1 71 ? -14.278 -0.486 12.441 1.00 81.94 71 ALA A CA 1
ATOM 537 C C . ALA A 1 71 ? -13.013 -1.325 12.696 1.00 81.94 71 ALA A C 1
ATOM 539 O O . ALA A 1 71 ? -12.446 -1.884 11.758 1.00 81.94 71 ALA A O 1
ATOM 540 N N . VAL A 1 72 ? -12.605 -1.481 13.962 1.00 80.50 72 VAL A N 1
ATOM 541 C CA . VAL A 1 72 ? -11.457 -2.327 14.343 1.00 80.50 72 VAL A CA 1
ATOM 542 C C . VAL A 1 72 ? -11.702 -3.794 13.988 1.00 80.50 72 VAL A C 1
ATOM 544 O O . VAL A 1 72 ? -10.803 -4.459 13.476 1.00 80.50 72 VAL A O 1
ATOM 547 N N . ASN A 1 73 ? -12.917 -4.303 14.200 1.00 81.38 73 ASN A N 1
ATOM 548 C CA . ASN A 1 73 ? -13.234 -5.688 13.860 1.00 81.38 73 ASN A CA 1
ATOM 549 C C . ASN A 1 73 ? -13.143 -5.950 12.344 1.00 81.38 73 ASN A C 1
ATOM 551 O O . ASN A 1 73 ? -12.583 -6.962 11.933 1.00 81.38 73 ASN A O 1
ATOM 555 N N . ILE A 1 74 ? -13.619 -5.016 11.511 1.00 84.31 74 ILE A N 1
ATOM 556 C CA . ILE A 1 74 ? -13.473 -5.097 10.046 1.00 84.31 74 ILE A CA 1
ATOM 557 C C . ILE A 1 74 ? -12.000 -5.019 9.630 1.00 84.31 74 ILE A C 1
ATOM 559 O O . ILE A 1 74 ? -11.558 -5.796 8.784 1.00 84.31 74 ILE A O 1
ATOM 563 N N . LEU A 1 75 ? -11.220 -4.134 10.251 1.00 85.31 75 LEU A N 1
ATOM 564 C CA . LEU A 1 75 ? -9.786 -4.001 9.982 1.00 85.31 75 LEU A CA 1
ATOM 565 C C . LEU A 1 75 ? -8.999 -5.280 10.297 1.00 85.31 75 LEU A C 1
ATOM 567 O O . LEU A 1 75 ? -8.070 -5.614 9.567 1.00 85.31 75 LEU A O 1
ATOM 571 N N . ASN A 1 76 ? -9.398 -6.036 11.320 1.00 84.06 76 ASN A N 1
ATOM 572 C CA . ASN A 1 76 ? -8.776 -7.324 11.644 1.00 84.06 76 ASN A CA 1
ATOM 573 C C . ASN A 1 76 ? -9.047 -8.415 10.596 1.00 84.06 76 ASN A C 1
ATOM 575 O O . ASN A 1 76 ? -8.283 -9.374 10.504 1.00 84.06 76 ASN A O 1
ATOM 579 N N . LEU A 1 77 ? -10.095 -8.275 9.779 1.00 85.56 77 LEU A N 1
ATOM 580 C CA . LEU A 1 77 ? -10.394 -9.210 8.690 1.00 85.56 77 LEU A CA 1
ATOM 581 C C . LEU A 1 77 ? -9.612 -8.904 7.407 1.00 85.56 77 LEU A C 1
ATOM 583 O O . LEU A 1 77 ? -9.437 -9.801 6.583 1.00 85.56 77 LEU A O 1
ATOM 587 N N . VAL A 1 78 ? -9.111 -7.673 7.241 1.00 87.38 78 VAL A N 1
ATOM 588 C CA . VAL A 1 78 ? -8.276 -7.260 6.096 1.00 87.38 78 VAL A CA 1
ATOM 589 C C . VAL A 1 78 ? -7.141 -8.253 5.807 1.00 87.38 78 VAL A C 1
ATOM 591 O O . VAL A 1 78 ? -7.042 -8.684 4.662 1.00 87.38 78 VAL A O 1
ATOM 594 N N . PRO A 1 79 ? -6.311 -8.678 6.780 1.00 83.94 79 PRO A N 1
ATOM 595 C CA . PRO A 1 79 ? -5.259 -9.663 6.523 1.00 83.94 79 PRO A CA 1
ATOM 596 C C . PRO A 1 79 ? -5.785 -11.036 6.083 1.00 83.94 79 PRO A C 1
ATOM 598 O O . PRO A 1 79 ? -5.181 -11.660 5.215 1.00 83.94 79 PRO A O 1
ATOM 601 N N . VAL A 1 80 ? -6.915 -11.499 6.627 1.00 84.12 80 VAL A N 1
ATOM 602 C CA . VAL A 1 80 ? -7.516 -12.793 6.255 1.00 84.12 80 VAL A CA 1
ATOM 603 C C . VAL A 1 80 ? -7.985 -12.763 4.801 1.00 84.12 80 VAL A C 1
ATOM 605 O O . VAL A 1 80 ? -7.604 -13.621 4.004 1.00 84.12 80 VAL A O 1
ATOM 608 N N . PHE A 1 81 ? -8.756 -11.739 4.427 1.00 87.12 81 PHE A N 1
ATOM 609 C CA . PHE A 1 81 ? -9.185 -11.546 3.041 1.00 87.12 81 PHE A CA 1
ATOM 610 C C . PHE A 1 81 ? -8.009 -11.253 2.109 1.00 87.12 81 PHE A C 1
ATOM 612 O O . PHE A 1 81 ? -8.002 -11.739 0.984 1.00 87.12 81 PHE A O 1
ATOM 619 N N . GLY A 1 82 ? -6.997 -10.518 2.572 1.00 87.69 82 GLY A N 1
ATOM 620 C CA . GLY A 1 82 ? -5.785 -10.231 1.811 1.00 87.69 82 GLY A CA 1
ATOM 621 C C . GLY A 1 82 ? -5.043 -11.502 1.408 1.00 87.69 82 GLY A C 1
ATOM 622 O O . GLY A 1 82 ? -4.698 -11.652 0.240 1.00 87.69 82 GLY A O 1
ATOM 623 N N . VAL A 1 83 ? -4.869 -12.452 2.334 1.00 82.50 83 VAL A N 1
ATOM 624 C CA . VAL A 1 83 ? -4.269 -13.762 2.028 1.00 82.50 83 VAL A CA 1
ATOM 625 C C . VAL A 1 83 ? -5.150 -14.557 1.067 1.00 82.50 83 VAL A C 1
ATOM 627 O O . VAL A 1 83 ? -4.642 -15.066 0.073 1.00 82.50 83 VAL A O 1
ATOM 630 N N . LEU A 1 84 ? -6.462 -14.633 1.314 1.00 84.69 84 LEU A N 1
ATOM 631 C CA . LEU A 1 84 ? -7.392 -15.357 0.438 1.00 84.69 84 LEU A CA 1
ATOM 632 C C . LEU A 1 84 ? -7.360 -14.827 -1.001 1.00 84.69 84 LEU A C 1
ATOM 634 O O . LEU A 1 84 ? -7.214 -15.604 -1.942 1.00 84.69 84 LEU A O 1
ATOM 638 N N . VAL A 1 85 ? -7.452 -13.506 -1.174 1.00 86.56 85 VAL A N 1
ATOM 639 C CA . VAL A 1 85 ? -7.393 -12.858 -2.489 1.00 86.56 85 VAL A CA 1
ATOM 640 C C . VAL A 1 85 ? -6.020 -13.053 -3.122 1.00 86.56 85 VAL A C 1
ATOM 642 O O . VAL A 1 85 ? -5.956 -13.354 -4.309 1.00 86.56 85 VAL A O 1
ATOM 645 N N . ALA A 1 86 ? -4.930 -12.955 -2.355 1.00 83.88 86 ALA A N 1
ATOM 646 C CA . ALA A 1 86 ? -3.589 -13.222 -2.867 1.00 83.88 86 ALA A CA 1
ATOM 647 C C . ALA A 1 86 ? -3.456 -14.654 -3.412 1.00 83.88 86 ALA A C 1
ATOM 649 O O . ALA A 1 86 ? -2.919 -14.821 -4.502 1.00 83.88 86 ALA A O 1
ATOM 650 N N . MET A 1 87 ? -3.997 -15.668 -2.720 1.00 79.56 87 MET A N 1
ATOM 651 C CA . MET A 1 87 ? -3.976 -17.057 -3.208 1.00 79.56 87 MET A CA 1
ATOM 652 C C . MET A 1 87 ? -4.734 -17.213 -4.533 1.00 79.56 87 MET A C 1
ATOM 654 O O . MET A 1 87 ? -4.270 -17.907 -5.432 1.00 79.56 87 MET A O 1
ATOM 658 N N . VAL A 1 88 ? -5.897 -16.565 -4.658 1.00 84.56 88 VAL A N 1
ATOM 659 C CA . VAL A 1 88 ? -6.755 -16.672 -5.851 1.00 84.56 88 VAL A CA 1
ATOM 660 C C . VAL A 1 88 ? -6.184 -15.894 -7.037 1.00 84.56 88 VAL A C 1
ATOM 662 O O . VAL A 1 88 ? -6.211 -16.388 -8.159 1.00 84.56 88 VAL A O 1
ATOM 665 N N . VAL A 1 89 ? -5.687 -14.677 -6.805 1.00 84.56 89 VAL A N 1
ATOM 666 C CA . VAL A 1 89 ? -5.229 -13.769 -7.868 1.00 84.56 89 VAL A CA 1
ATOM 667 C C . VAL A 1 89 ? -3.833 -14.131 -8.361 1.00 84.56 89 VAL A C 1
ATOM 669 O O . VAL A 1 89 ? -3.583 -14.033 -9.559 1.00 84.56 89 VAL A O 1
ATOM 672 N N . LEU A 1 90 ? -2.920 -14.528 -7.466 1.00 80.25 90 LEU A N 1
ATOM 673 C CA . LEU A 1 90 ? -1.532 -14.792 -7.849 1.00 80.25 90 LEU A CA 1
ATOM 674 C C . LEU A 1 90 ? -1.391 -16.122 -8.597 1.00 80.25 90 LEU A C 1
ATOM 676 O O . LEU A 1 90 ? -0.511 -16.236 -9.440 1.00 80.25 90 LEU A O 1
ATOM 680 N N . GLY A 1 91 ? -2.253 -17.109 -8.321 1.00 73.38 91 GLY A N 1
ATOM 681 C CA . GLY A 1 91 ? -2.343 -18.369 -9.074 1.00 73.38 91 GLY A CA 1
ATOM 682 C C . GLY A 1 91 ? -1.096 -19.269 -9.041 1.00 73.38 91 GLY A C 1
ATOM 683 O O . GLY A 1 91 ? -1.146 -20.390 -9.542 1.00 73.38 91 GLY A O 1
ATOM 684 N N . GLU A 1 92 ? 0.009 -18.810 -8.454 1.00 65.44 92 GLU A N 1
ATOM 685 C CA . GLU A 1 92 ? 1.263 -19.543 -8.310 1.00 65.44 92 GLU A CA 1
ATOM 686 C C . GLU A 1 92 ? 1.330 -20.309 -6.978 1.00 65.44 92 GLU A C 1
ATOM 688 O O . GLU A 1 92 ? 0.744 -19.880 -5.976 1.00 65.44 92 GLU A O 1
ATOM 693 N N . PRO A 1 93 ? 2.055 -21.446 -6.933 1.00 63.75 93 PRO A N 1
ATOM 694 C CA . PRO A 1 93 ? 2.255 -22.190 -5.701 1.00 63.75 93 PRO A CA 1
ATOM 695 C C . PRO A 1 93 ? 2.964 -21.307 -4.676 1.00 63.75 93 PRO A C 1
ATOM 697 O O . PRO A 1 93 ? 4.070 -20.813 -4.893 1.00 63.75 93 PRO A O 1
ATOM 700 N N . ILE A 1 94 ? 2.296 -21.124 -3.543 1.00 68.06 94 ILE A N 1
ATOM 701 C CA . ILE A 1 94 ? 2.749 -20.268 -2.454 1.00 68.06 94 ILE A CA 1
ATOM 702 C C . ILE A 1 94 ? 4.097 -20.773 -1.959 1.00 68.06 94 ILE A C 1
ATOM 704 O O . ILE A 1 94 ? 4.211 -21.872 -1.413 1.00 68.06 94 ILE A O 1
ATOM 708 N N . GLY A 1 95 ? 5.132 -19.961 -2.164 1.00 78.88 95 GLY A N 1
ATOM 709 C CA . GLY A 1 95 ? 6.472 -20.276 -1.691 1.00 78.88 95 GLY A CA 1
ATOM 710 C C . GLY A 1 95 ? 6.509 -20.360 -0.164 1.00 78.88 95 GLY A C 1
ATOM 711 O O . GLY A 1 95 ? 5.736 -19.701 0.535 1.00 78.88 95 GLY A O 1
ATOM 712 N N . VAL A 1 96 ? 7.463 -21.119 0.379 1.00 79.06 96 VAL A N 1
ATOM 713 C CA . VAL A 1 96 ? 7.622 -21.314 1.835 1.00 79.06 96 VAL A CA 1
ATOM 714 C C . VAL A 1 96 ? 7.685 -19.977 2.592 1.00 79.06 96 VAL A C 1
ATOM 716 O O . VAL A 1 96 ? 7.104 -19.844 3.665 1.00 79.06 96 VAL A O 1
ATOM 719 N N . ALA A 1 97 ? 8.312 -18.951 2.006 1.00 80.81 97 ALA A N 1
ATOM 720 C CA . ALA A 1 97 ? 8.387 -17.612 2.592 1.00 80.81 97 ALA A CA 1
ATOM 721 C C . ALA A 1 97 ? 7.014 -16.924 2.732 1.00 80.81 97 ALA A C 1
ATOM 723 O O . ALA A 1 97 ? 6.739 -16.305 3.759 1.00 80.81 97 ALA A O 1
ATOM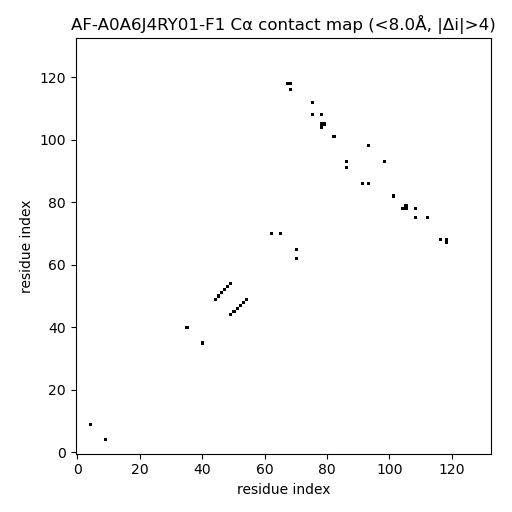 724 N N . GLN A 1 98 ? 6.134 -17.057 1.736 1.00 79.31 98 GLN A N 1
ATOM 725 C CA . GLN A 1 98 ? 4.771 -16.517 1.796 1.00 79.31 98 GLN A CA 1
ATOM 726 C C . GLN A 1 98 ? 3.921 -17.286 2.811 1.00 79.31 98 GLN A C 1
ATOM 728 O O . GLN A 1 98 ? 3.119 -16.679 3.517 1.00 79.31 98 GLN A O 1
ATOM 733 N N . LEU A 1 99 ? 4.144 -18.598 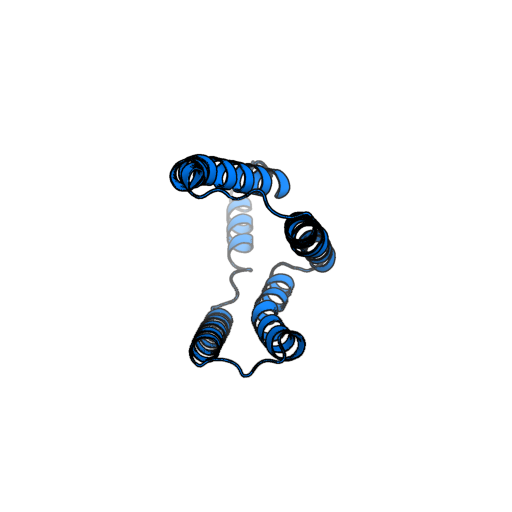2.942 1.00 81.38 99 LEU A N 1
ATOM 734 C CA . LEU A 1 99 ? 3.472 -19.425 3.942 1.00 81.38 99 LEU A CA 1
ATOM 735 C C . LEU A 1 99 ? 3.842 -18.991 5.368 1.00 81.38 99 LEU A C 1
ATOM 737 O O . LEU A 1 99 ? 2.961 -18.791 6.202 1.00 81.38 99 LEU A O 1
ATOM 741 N N . ILE A 1 100 ? 5.139 -18.785 5.628 1.00 85.62 100 ILE A N 1
ATOM 742 C CA . ILE A 1 100 ? 5.645 -18.288 6.916 1.00 85.62 100 ILE A CA 1
ATOM 743 C C . ILE A 1 100 ? 5.096 -16.885 7.192 1.00 85.62 100 ILE A C 1
ATOM 745 O O . ILE A 1 100 ? 4.577 -16.638 8.278 1.00 85.62 100 ILE A O 1
ATOM 749 N N . GLY A 1 101 ? 5.148 -15.984 6.206 1.00 82.06 101 GLY A N 1
ATOM 750 C CA . GLY A 1 101 ? 4.585 -14.637 6.325 1.00 82.06 101 GLY A CA 1
ATOM 751 C C . GLY A 1 101 ? 3.088 -14.654 6.648 1.00 82.06 101 GLY A C 1
ATOM 752 O O . GLY A 1 101 ? 2.650 -13.965 7.567 1.00 82.06 101 GLY A O 1
ATOM 753 N N . GLY A 1 102 ? 2.313 -15.500 5.964 1.00 83.19 102 GLY A N 1
ATOM 754 C CA . GLY A 1 102 ? 0.885 -15.690 6.224 1.00 83.19 102 GLY A CA 1
ATOM 755 C C . GLY A 1 102 ? 0.601 -16.222 7.632 1.00 83.19 102 GLY A C 1
ATOM 756 O O . GLY A 1 102 ? -0.287 -15.710 8.314 1.00 83.19 102 GLY A O 1
ATOM 757 N N . LEU A 1 103 ? 1.393 -17.189 8.107 1.00 85.00 103 LEU A N 1
ATOM 758 C CA . LEU A 1 103 ? 1.309 -17.727 9.471 1.00 85.00 103 LEU A CA 1
ATOM 759 C C . LEU A 1 103 ? 1.595 -16.661 10.533 1.00 85.00 103 LEU A C 1
ATOM 761 O O . LEU A 1 103 ? 0.860 -16.563 11.515 1.00 85.00 103 LEU A O 1
ATOM 765 N N . VAL A 1 104 ? 2.622 -15.834 10.325 1.00 86.44 104 VAL A N 1
ATOM 766 C CA . VAL A 1 104 ? 2.963 -14.723 11.227 1.00 86.44 104 VAL A CA 1
ATOM 767 C C . VAL A 1 104 ? 1.836 -13.693 11.271 1.00 86.44 104 VAL A C 1
ATOM 769 O O . VAL A 1 104 ? 1.446 -13.267 12.358 1.00 86.44 104 VAL A O 1
ATOM 772 N N . VAL A 1 105 ? 1.266 -13.330 10.118 1.00 84.31 105 VAL A N 1
ATOM 773 C CA . VAL A 1 105 ? 0.127 -12.403 10.043 1.00 84.31 105 VAL A CA 1
ATOM 774 C C . VAL A 1 105 ? -1.086 -12.969 10.783 1.00 84.31 105 VAL A C 1
ATOM 776 O O . VAL A 1 105 ? -1.651 -12.278 11.629 1.00 84.31 105 VAL A O 1
ATOM 779 N N . MET A 1 106 ? -1.461 -14.230 10.543 1.00 82.19 106 MET A N 1
ATOM 780 C CA . MET A 1 106 ? -2.571 -14.863 11.270 1.00 82.19 106 MET A CA 1
ATOM 781 C C . MET A 1 106 ? -2.309 -14.948 12.780 1.00 82.19 106 MET A C 1
ATOM 783 O O . MET A 1 106 ? -3.208 -14.677 13.581 1.00 82.19 106 MET A O 1
ATOM 787 N N . GLY A 1 107 ? -1.080 -15.268 13.190 1.00 84.50 107 GLY A N 1
ATOM 788 C CA . GLY A 1 107 ? -0.671 -15.259 14.597 1.00 84.50 107 GLY A CA 1
ATOM 789 C C . GLY A 1 107 ? -0.806 -13.874 15.235 1.00 84.50 107 GLY A C 1
ATOM 790 O O . GLY A 1 107 ? -1.386 -13.737 16.309 1.00 84.50 107 GLY A O 1
ATOM 791 N N . GLY A 1 108 ? -0.352 -12.826 14.546 1.00 80.50 108 GLY A N 1
ATOM 792 C CA . GLY A 1 108 ? -0.488 -11.440 14.999 1.00 80.50 108 GLY A CA 1
ATOM 793 C C . GLY A 1 108 ? -1.946 -10.999 15.142 1.00 80.50 108 GLY A C 1
ATOM 794 O O . GLY A 1 108 ? -2.314 -10.417 16.162 1.00 80.50 108 GLY A O 1
ATOM 795 N N . VAL A 1 109 ? -2.798 -11.328 14.166 1.00 79.62 109 VAL A N 1
ATOM 796 C CA . VAL A 1 109 ? -4.234 -10.994 14.191 1.00 79.62 109 VAL A CA 1
ATOM 797 C C . VAL A 1 109 ? -4.938 -11.699 15.344 1.00 79.62 109 VAL A C 1
ATOM 799 O O . VAL A 1 109 ? -5.629 -11.056 16.131 1.00 79.62 109 VAL A O 1
ATOM 802 N N . THR A 1 110 ? -4.728 -13.008 15.496 1.00 78.94 110 THR A N 1
ATOM 803 C CA . THR A 1 110 ? -5.348 -13.784 16.583 1.00 78.94 110 THR A CA 1
ATOM 804 C C . THR A 1 110 ? -4.898 -13.318 17.967 1.00 78.94 110 THR A C 1
ATOM 806 O O . THR A 1 110 ? -5.699 -13.340 18.903 1.00 78.94 110 THR A O 1
ATOM 809 N N . LEU A 1 111 ? -3.653 -12.851 18.113 1.00 81.69 111 LEU A N 1
ATOM 810 C CA . LEU A 1 111 ? -3.161 -12.255 19.354 1.00 81.69 111 LEU A CA 1
ATOM 811 C C . LEU A 1 111 ? -3.776 -10.867 19.603 1.00 81.69 111 LEU A C 1
ATOM 813 O O . LEU A 1 111 ? -4.200 -10.578 20.721 1.00 81.69 111 LEU A O 1
ATOM 817 N N . GLY A 1 112 ? -3.895 -10.038 18.562 1.00 73.81 112 GLY A N 1
ATOM 818 C CA . GLY A 1 112 ? -4.530 -8.718 18.627 1.00 73.81 112 GLY A CA 1
ATOM 819 C C . GLY A 1 112 ? -6.021 -8.775 18.971 1.00 73.81 112 GLY A C 1
ATOM 820 O O . GLY A 1 112 ? -6.507 -7.940 19.730 1.00 73.81 112 GLY A O 1
ATOM 821 N N . MET A 1 113 ? -6.734 -9.803 18.499 1.00 71.69 113 MET A N 1
ATOM 822 C CA . MET A 1 113 ? -8.148 -10.035 18.825 1.00 71.69 113 MET A CA 1
ATOM 823 C C . MET A 1 113 ? -8.386 -10.432 20.291 1.00 71.69 113 MET A C 1
ATOM 825 O O . MET A 1 113 ? -9.495 -10.261 20.788 1.00 71.69 113 MET A O 1
ATOM 829 N N . LYS A 1 114 ? -7.373 -10.954 20.997 1.00 67.19 114 LYS A N 1
ATOM 830 C CA . LYS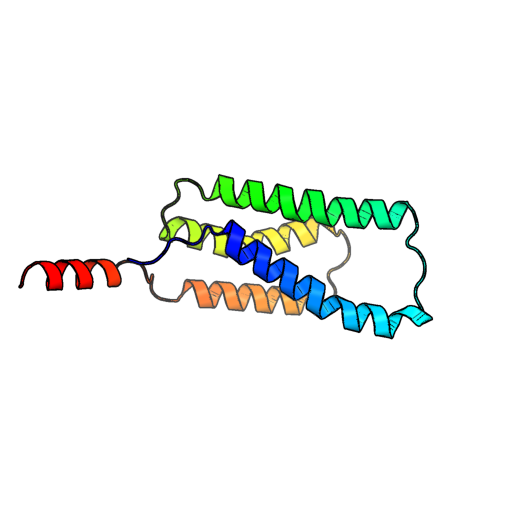 A 1 114 ? -7.479 -11.345 22.417 1.00 67.19 114 LYS A CA 1
ATOM 831 C C . LYS A 1 114 ? -7.220 -10.190 23.394 1.00 67.19 114 LYS A C 1
ATOM 833 O O . LYS A 1 114 ? -7.382 -10.375 24.598 1.00 67.19 114 LYS A O 1
ATOM 838 N N . GLY A 1 115 ? -6.811 -9.014 22.909 1.00 59.38 115 GLY A N 1
ATOM 839 C CA . GLY A 1 115 ? -6.623 -7.825 23.742 1.00 59.38 115 GLY A CA 1
ATOM 840 C C . GLY A 1 115 ? -7.965 -7.222 24.185 1.00 59.38 115 GLY A C 1
ATOM 841 O O . GLY A 1 115 ? -8.904 -7.200 23.390 1.00 59.38 115 GLY A O 1
ATOM 842 N N . PRO A 1 116 ? -8.093 -6.722 25.430 1.00 50.69 116 PRO A N 1
ATOM 843 C CA . PRO A 1 116 ? -9.356 -6.184 25.924 1.00 50.69 116 PRO A CA 1
ATOM 844 C C . PRO A 1 116 ? -9.828 -5.004 25.056 1.00 50.69 116 PRO A C 1
ATOM 846 O O . PRO A 1 116 ? -8.996 -4.192 24.634 1.00 50.69 116 PRO A O 1
ATOM 849 N N . PRO A 1 117 ? -11.144 -4.871 24.798 1.00 51.81 117 PRO A N 1
ATOM 850 C CA . PRO A 1 117 ? -11.697 -3.777 24.009 1.00 51.81 117 PRO A CA 1
ATOM 851 C C . PRO A 1 117 ? -11.417 -2.437 24.699 1.00 51.81 117 PRO A C 1
ATOM 853 O O . PRO A 1 117 ? -12.122 -2.003 25.608 1.00 51.81 117 PRO A O 1
ATOM 856 N N . ARG A 1 118 ? -10.361 -1.748 24.265 1.00 57.91 118 ARG A N 1
ATOM 857 C CA . ARG A 1 118 ? -10.040 -0.386 24.700 1.00 57.91 118 ARG A CA 1
ATOM 858 C C . ARG A 1 118 ? -10.940 0.613 23.975 1.00 57.91 118 ARG A C 1
ATOM 860 O O . ARG A 1 118 ? -10.485 1.289 23.060 1.00 57.91 118 ARG A O 1
ATOM 867 N N . SER A 1 119 ? -12.208 0.724 24.374 1.00 50.97 119 SER A N 1
ATOM 868 C CA . SER A 1 119 ? -13.048 1.848 23.921 1.00 50.97 119 SER A CA 1
ATOM 869 C C . SER A 1 119 ? -14.130 2.343 24.891 1.00 50.97 119 SER A C 1
ATOM 871 O O . SER A 1 119 ? -14.935 3.179 24.494 1.00 50.97 119 SER A O 1
ATOM 873 N N . THR A 1 120 ? -14.133 1.946 26.167 1.00 47.81 120 THR A N 1
ATOM 874 C CA . THR A 1 120 ? -15.155 2.475 27.106 1.00 47.81 120 THR A CA 1
ATOM 875 C C . THR A 1 120 ? -14.573 3.199 28.322 1.00 47.81 120 THR A C 1
ATOM 877 O O . THR A 1 120 ? -15.242 4.040 28.914 1.00 47.81 120 THR A O 1
ATOM 880 N N . GLU A 1 121 ? -13.302 2.987 28.668 1.00 46.16 121 GLU A N 1
ATOM 881 C CA . GLU A 1 121 ? -12.770 3.495 29.943 1.00 46.16 121 GLU A CA 1
ATOM 882 C C . GLU A 1 121 ? -12.444 5.002 29.937 1.00 46.16 121 GLU A C 1
ATOM 884 O O . GLU A 1 121 ? -12.566 5.672 30.961 1.00 46.16 121 GLU A O 1
ATOM 889 N N . LYS A 1 122 ? -12.100 5.593 28.782 1.00 42.97 122 LYS A N 1
ATOM 890 C CA . LYS A 1 122 ? -11.640 6.996 28.744 1.00 42.97 122 LYS A CA 1
ATOM 891 C C . LYS A 1 122 ? -12.761 8.044 28.690 1.00 42.97 122 LYS A C 1
ATOM 893 O O . LYS A 1 122 ? -12.498 9.203 28.988 1.00 42.97 122 LYS A O 1
ATOM 898 N N . THR A 1 123 ? -13.999 7.657 28.375 1.00 49.47 123 THR A N 1
ATOM 899 C CA . THR A 1 123 ? -15.155 8.577 28.408 1.00 49.47 123 THR A CA 1
ATOM 900 C C . THR A 1 123 ? -15.748 8.682 29.818 1.00 49.47 123 THR A C 1
ATOM 902 O O . THR A 1 123 ? -16.134 9.771 30.229 1.00 49.47 123 THR A O 1
ATOM 905 N N . ALA A 1 124 ? -15.724 7.602 30.608 1.00 47.41 124 ALA A N 1
ATOM 906 C CA . ALA A 1 124 ? -16.205 7.621 31.994 1.00 47.41 124 ALA A CA 1
ATOM 907 C C . ALA A 1 124 ? -15.316 8.470 32.925 1.00 47.41 124 ALA A C 1
ATOM 909 O O . ALA A 1 124 ? -15.831 9.170 33.795 1.00 47.41 124 ALA A O 1
ATOM 910 N N . ALA A 1 125 ? -13.995 8.478 32.710 1.00 49.16 125 ALA A N 1
ATOM 911 C CA . ALA A 1 125 ? -13.073 9.284 33.514 1.00 49.16 125 ALA A CA 1
ATOM 912 C C . ALA A 1 125 ? -13.268 10.802 33.313 1.00 49.16 125 ALA A C 1
ATOM 914 O O . ALA A 1 125 ? -13.190 11.564 34.269 1.00 49.16 125 ALA A O 1
ATOM 915 N N . ILE A 1 126 ? -13.598 11.243 32.093 1.00 55.03 126 ILE A N 1
ATOM 916 C CA . ILE A 1 126 ? -13.778 12.672 31.775 1.00 55.03 126 ILE A CA 1
ATOM 917 C C . ILE A 1 126 ? -15.129 13.199 32.295 1.00 55.03 126 ILE A C 1
ATOM 919 O O . ILE A 1 126 ? -15.225 14.352 32.707 1.00 55.03 126 ILE A O 1
ATOM 923 N N . THR A 1 127 ? -16.175 12.367 32.320 1.00 56.38 127 THR A N 1
ATOM 924 C CA . THR A 1 127 ? -17.490 12.766 32.854 1.00 56.38 127 THR A CA 1
ATOM 925 C C . THR A 1 127 ? -17.526 12.792 34.385 1.00 56.38 127 THR A C 1
ATOM 927 O O . THR A 1 127 ? -18.269 13.591 34.952 1.00 56.38 127 THR A O 1
ATOM 930 N N . THR A 1 128 ? -16.704 11.983 35.063 1.00 55.41 128 THR A N 1
ATOM 931 C CA . THR A 1 128 ? -16.593 12.026 36.530 1.00 55.41 128 THR A CA 1
ATOM 932 C C . THR A 1 128 ? -15.894 13.299 37.002 1.00 55.41 128 THR A C 1
ATOM 934 O O . THR A 1 128 ? -16.413 13.950 37.899 1.00 55.41 128 THR A O 1
ATOM 937 N N . GLU A 1 129 ? -14.798 13.732 36.369 1.00 53.75 129 GLU A N 1
ATOM 938 C CA . GLU A 1 129 ? -14.086 14.955 36.789 1.00 53.75 129 GLU A CA 1
ATOM 939 C C . GLU A 1 129 ? -14.857 16.255 36.504 1.00 53.75 129 GLU A C 1
ATOM 941 O O . GLU A 1 129 ? -14.695 17.236 37.222 1.00 53.75 129 GLU A O 1
ATOM 946 N N . ALA A 1 130 ? -15.764 16.261 35.522 1.00 54.94 130 ALA A N 1
ATOM 947 C CA . ALA A 1 130 ? -16.610 17.418 35.211 1.00 54.94 130 ALA A CA 1
ATOM 948 C C . ALA A 1 130 ? -17.830 17.588 36.141 1.00 54.94 130 ALA A C 1
ATOM 950 O O . ALA A 1 130 ? -18.571 18.556 35.998 1.00 54.94 130 ALA A O 1
ATOM 951 N N . ARG A 1 131 ? -18.084 16.644 37.061 1.00 50.47 131 ARG A N 1
ATOM 952 C CA . ARG A 1 131 ? -19.237 16.677 37.984 1.00 50.47 131 ARG A CA 1
ATOM 953 C C . ARG A 1 131 ? -18.857 17.049 39.425 1.00 50.47 131 ARG A C 1
ATOM 955 O O . ARG A 1 131 ? -19.737 17.111 40.278 1.00 50.47 131 ARG A O 1
ATOM 962 N N . ILE A 1 132 ? -17.567 17.251 39.693 1.00 57.22 132 ILE A N 1
ATOM 963 C CA . ILE A 1 132 ? -16.997 17.531 41.026 1.00 57.22 132 ILE A CA 1
ATOM 964 C C . ILE A 1 132 ? -16.273 18.888 41.104 1.00 57.22 132 ILE A C 1
ATOM 966 O O . ILE A 1 132 ? -15.717 19.207 42.154 1.00 57.22 132 ILE A O 1
ATOM 970 N N . GLY A 1 133 ? -16.303 19.685 40.032 1.00 44.56 133 GLY A N 1
ATOM 971 C CA . GLY A 1 133 ? -15.889 21.094 40.009 1.00 44.56 133 GLY A CA 1
ATOM 972 C C . GLY A 1 133 ? -17.051 21.985 39.605 1.00 44.56 133 GLY A C 1
ATOM 973 O O . GLY A 1 133 ? -17.092 23.130 40.100 1.00 44.56 133 GLY A O 1
#

Secondary structure (DSSP, 8-state):
------HHHHHHHHHHHHHHHHHHHHHHTGGGPPPPPHHHHHHHHHIIIIIIIIHHHHHHHHTTT--HHHHHHHHHHHHHHHHHHHHHHH-S---HHHHHHHHHHHHHHHHHHTS--TTSHHHHHHHHHTT--

InterPro domains:
  IPR000620 EamA domain [PF00892] (1-111)
  IPR037185 Multidrug transporter EmrE superfamily [SSF103481] (19-115)
  IPR051258 Diverse Substrate Transporter [PTHR42920] (3-116)

Radius of gyration: 21.28 Å; Cα contacts (8 Å, |Δi|>4): 23; chains: 1; bounding box: 45×44×62 Å

Mean predicted aligned error: 12.01 Å

Solvent-accessible surface area (backbone atoms only — not comparable to full-atom values): 8036 Å² total; per-residue (Å²): 136,83,80,80,69,56,71,64,59,57,50,50,54,52,52,50,52,51,52,57,64,45,45,62,60,53,58,73,48,51,89,76,64,69,84,74,51,74,68,54,51,50,54,52,47,45,47,54,50,50,64,42,52,49,45,50,49,50,50,60,56,72,48,60,91,52,55,75,70,59,44,51,57,55,58,61,44,49,6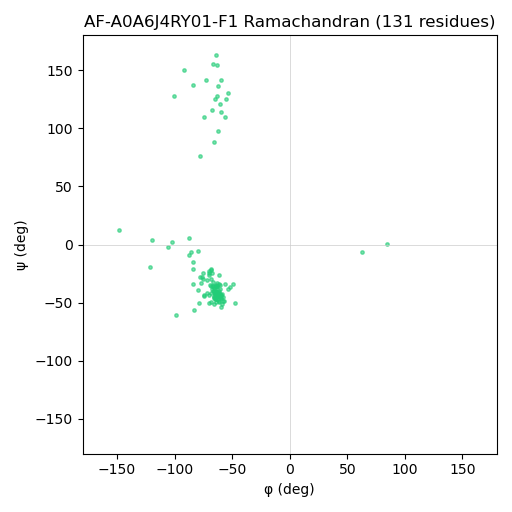4,58,52,49,52,55,49,48,58,66,73,65,71,62,84,79,46,71,68,56,52,53,51,51,50,52,51,52,52,52,45,59,55,60,70,70,52,77,83,89,80,62,70,75,63,57,58,58,57,54,62,69,73,77,114